Protein AF-A0A269PAT5-F1 (afdb_monomer_lite)

Radius of gyration: 16.6 Å; chains: 1; bounding box: 31×58×40 Å

pLDDT: mean 95.45, std 6.45, range [62.34, 98.81]

Organism: NCBI:txid2026255

Sequence (131 aa):
MTLLDDLITLDSRGIDLVAAAASSSAEILISRGMDPDRAAQLTTAAEVFFAPVRNRRAQTACVDAARSRGHRIDTLAFIARSSRSLTKDADRWKYRRALCETDGDLRTIMRVAKKLKKTLAPPAPRAPKAH

Structure (mmCIF, N/CA/C/O backbone):
data_AF-A0A269PAT5-F1
#
_entry.id   AF-A0A269PAT5-F1
#
loop_
_atom_site.group_PDB
_atom_site.id
_atom_site.type_symbol
_atom_site.label_atom_id
_atom_site.label_alt_id
_atom_site.label_comp_id
_atom_site.label_asym_id
_atom_site.label_entity_id
_atom_site.label_seq_id
_atom_site.pdbx_PDB_ins_code
_atom_site.Cartn_x
_atom_site.Cartn_y
_atom_site.Cartn_z
_atom_site.occupancy
_atom_site.B_iso_or_equiv
_atom_site.auth_seq_id
_atom_site.auth_comp_id
_atom_site.auth_asym_id
_atom_site.auth_atom_id
_atom_site.pdbx_PDB_model_num
ATOM 1 N N . MET A 1 1 ? -3.173 -17.120 -22.666 1.00 77.44 1 MET A N 1
ATOM 2 C CA . MET A 1 1 ? -3.468 -15.829 -22.018 1.00 77.44 1 MET A CA 1
ATOM 3 C C . MET A 1 1 ? -3.186 -14.732 -23.017 1.00 77.44 1 MET A C 1
ATOM 5 O O . MET A 1 1 ? -2.240 -14.867 -23.788 1.00 77.44 1 MET A O 1
ATOM 9 N N . THR A 1 2 ? -4.043 -13.720 -23.062 1.00 96.44 2 THR A N 1
ATOM 10 C CA . THR A 1 2 ? -3.836 -12.515 -23.872 1.00 96.44 2 THR A CA 1
ATOM 11 C C . THR A 1 2 ? -3.088 -11.456 -23.061 1.00 96.44 2 THR A C 1
ATOM 13 O O . THR A 1 2 ? -3.091 -11.503 -21.833 1.00 96.44 2 THR A O 1
ATOM 16 N N . LEU A 1 3 ? -2.514 -10.448 -23.729 1.00 96.94 3 LEU A N 1
ATOM 17 C CA . LEU A 1 3 ? -1.914 -9.293 -23.042 1.00 96.94 3 LEU A CA 1
ATOM 18 C C . LEU A 1 3 ? -2.909 -8.574 -22.112 1.00 96.94 3 LEU A C 1
ATOM 20 O O . LEU A 1 3 ? -2.507 -7.981 -21.113 1.00 96.94 3 LEU A O 1
ATOM 24 N N . LEU A 1 4 ? -4.208 -8.630 -22.429 1.00 97.19 4 LEU A N 1
ATOM 25 C CA . LEU A 1 4 ? -5.260 -8.070 -21.586 1.00 97.19 4 LEU A CA 1
ATOM 26 C C . LEU A 1 4 ? -5.448 -8.887 -20.299 1.00 97.19 4 LEU A C 1
ATOM 28 O O . LEU A 1 4 ? -5.566 -8.299 -19.227 1.00 97.19 4 LEU A O 1
ATOM 32 N N . ASP A 1 5 ? -5.423 -10.219 -20.386 1.00 97.00 5 ASP A N 1
ATOM 33 C CA . ASP A 1 5 ? -5.527 -11.098 -19.212 1.00 97.00 5 ASP A CA 1
ATOM 34 C C . ASP A 1 5 ? -4.320 -10.930 -18.279 1.00 97.00 5 ASP A C 1
ATOM 36 O O . ASP A 1 5 ? -4.474 -10.895 -17.053 1.00 97.00 5 ASP A O 1
ATOM 40 N N . ASP A 1 6 ? -3.126 -10.772 -18.858 1.00 96.44 6 ASP A N 1
ATOM 41 C CA . ASP A 1 6 ? -1.895 -10.510 -18.111 1.00 96.44 6 ASP A CA 1
ATOM 42 C C . ASP A 1 6 ? -1.982 -9.171 -17.370 1.00 96.44 6 ASP A C 1
ATOM 44 O O . ASP A 1 6 ? -1.659 -9.096 -16.183 1.00 96.44 6 ASP A O 1
ATOM 48 N N . LEU A 1 7 ? -2.480 -8.123 -18.038 1.00 95.38 7 LEU A N 1
ATOM 49 C CA . LEU A 1 7 ? -2.689 -6.815 -17.419 1.00 95.38 7 LEU A CA 1
ATOM 50 C C . LEU A 1 7 ? -3.690 -6.890 -16.259 1.00 95.38 7 LEU A C 1
ATOM 52 O O . LEU A 1 7 ? -3.386 -6.402 -15.171 1.00 95.38 7 LEU A O 1
ATOM 56 N N . ILE A 1 8 ? -4.849 -7.523 -16.465 1.00 94.75 8 ILE A N 1
ATOM 57 C CA . ILE A 1 8 ? -5.880 -7.692 -15.426 1.00 94.75 8 ILE A CA 1
ATOM 58 C C . ILE A 1 8 ? -5.295 -8.423 -14.212 1.00 94.75 8 ILE A C 1
ATOM 60 O O . ILE A 1 8 ? -5.481 -7.993 -13.072 1.00 94.75 8 ILE A O 1
ATOM 64 N N . THR A 1 9 ? -4.543 -9.496 -14.463 1.00 95.69 9 THR A N 1
ATOM 65 C CA . THR A 1 9 ? -3.910 -10.305 -13.416 1.00 95.69 9 THR A CA 1
ATOM 66 C C . THR A 1 9 ? -2.851 -9.518 -12.645 1.00 95.69 9 THR A C 1
ATOM 68 O O . THR A 1 9 ? -2.770 -9.623 -11.421 1.00 95.69 9 THR A O 1
ATOM 71 N N . LEU A 1 10 ? -2.015 -8.737 -13.332 1.00 95.50 10 LEU A N 1
ATOM 72 C CA . LEU A 1 10 ? -0.970 -7.937 -12.688 1.00 95.50 10 LEU A CA 1
ATOM 73 C C . LEU A 1 10 ? -1.560 -6.787 -11.867 1.00 95.50 10 LEU A C 1
ATOM 75 O O . LEU A 1 10 ? -1.100 -6.542 -10.748 1.00 95.50 10 LEU A O 1
ATOM 79 N N . ASP A 1 11 ? -2.602 -6.125 -12.373 1.00 94.31 11 ASP A N 1
ATOM 80 C CA . ASP A 1 11 ? -3.264 -5.026 -11.670 1.00 94.31 11 ASP A CA 1
ATOM 81 C C . ASP A 1 11 ? -3.874 -5.490 -10.341 1.00 94.31 11 ASP A C 1
ATOM 83 O O . ASP A 1 11 ? -3.702 -4.816 -9.322 1.00 94.31 11 ASP A O 1
ATOM 87 N N . SER A 1 12 ? -4.498 -6.672 -10.301 1.00 94.81 12 SER A N 1
ATOM 88 C CA . SER A 1 12 ? -5.069 -7.227 -9.066 1.00 94.81 12 SER A CA 1
ATOM 89 C C . SER A 1 12 ? -4.030 -7.834 -8.113 1.00 94.81 12 SER A C 1
ATOM 91 O O . SER A 1 12 ? -4.386 -8.295 -7.032 1.00 94.81 12 SER A O 1
ATOM 93 N N . ARG A 1 13 ? -2.744 -7.877 -8.481 1.00 97.69 13 ARG A N 1
ATOM 94 C CA . ARG A 1 13 ? -1.668 -8.505 -7.687 1.00 97.69 13 ARG A CA 1
ATOM 95 C C . ARG A 1 13 ? -0.629 -7.507 -7.190 1.00 97.69 13 ARG A C 1
ATOM 97 O O . ARG A 1 13 ? 0.512 -7.875 -6.908 1.00 97.69 13 ARG A O 1
ATOM 104 N N . GLY A 1 14 ? -1.018 -6.243 -7.023 1.00 98.06 14 GLY A N 1
ATOM 105 C CA . GLY A 1 14 ? -0.099 -5.174 -6.633 1.00 98.06 14 GLY A CA 1
ATOM 106 C C . GLY A 1 14 ? 0.730 -5.485 -5.383 1.00 98.06 14 GLY A C 1
ATOM 107 O O . GLY A 1 14 ? 1.928 -5.223 -5.385 1.00 98.06 14 GLY A O 1
ATOM 108 N N . ILE A 1 15 ? 0.155 -6.103 -4.344 1.00 98.62 15 ILE A N 1
ATOM 109 C CA . ILE A 1 15 ? 0.911 -6.454 -3.126 1.00 98.62 15 ILE A CA 1
ATOM 110 C C . ILE A 1 15 ? 1.972 -7.539 -3.367 1.00 98.62 15 ILE A C 1
ATOM 112 O O . ILE A 1 15 ? 3.040 -7.486 -2.761 1.00 98.62 15 ILE A O 1
ATOM 116 N N . ASP A 1 16 ? 1.723 -8.485 -4.276 1.00 98.62 16 ASP A N 1
ATOM 117 C CA . ASP A 1 16 ? 2.701 -9.513 -4.641 1.00 98.62 16 ASP A CA 1
ATOM 118 C C . ASP A 1 16 ? 3.835 -8.907 -5.480 1.00 98.62 16 ASP A C 1
ATOM 120 O O . ASP A 1 16 ? 4.998 -9.263 -5.299 1.00 98.62 16 ASP A O 1
ATOM 124 N N . LEU A 1 17 ? 3.521 -7.941 -6.351 1.00 98.06 17 LEU A N 1
ATOM 125 C CA . LEU A 1 17 ? 4.528 -7.178 -7.097 1.00 98.06 17 LEU A CA 1
ATOM 126 C C . LEU A 1 17 ? 5.407 -6.340 -6.159 1.00 98.06 17 LEU A C 1
ATOM 128 O O . LEU A 1 17 ? 6.623 -6.293 -6.331 1.00 98.06 17 LEU A O 1
ATOM 132 N N . VAL A 1 18 ? 4.812 -5.729 -5.130 1.00 98.50 18 VAL A N 1
ATOM 133 C CA . VAL A 1 18 ? 5.562 -5.030 -4.075 1.00 98.50 18 VAL A CA 1
ATOM 134 C C . VAL A 1 18 ? 6.464 -6.006 -3.308 1.00 98.50 18 VAL A C 1
ATOM 136 O O . VAL A 1 18 ? 7.615 -5.669 -3.041 1.00 98.50 18 VAL A O 1
ATOM 139 N N . ALA A 1 19 ? 5.988 -7.219 -3.000 1.00 98.38 19 ALA A N 1
ATOM 140 C CA . ALA A 1 19 ? 6.800 -8.254 -2.356 1.00 98.38 19 ALA A CA 1
ATOM 141 C C . ALA A 1 19 ? 8.009 -8.651 -3.220 1.00 98.38 19 ALA A C 1
ATOM 143 O O . ALA A 1 19 ? 9.132 -8.715 -2.724 1.00 98.38 19 ALA A O 1
ATOM 144 N N . ALA A 1 20 ? 7.794 -8.862 -4.522 1.00 97.06 20 ALA A N 1
ATOM 145 C CA . ALA A 1 20 ? 8.852 -9.202 -5.473 1.00 97.06 20 ALA A CA 1
ATOM 146 C C . ALA A 1 20 ? 9.890 -8.076 -5.639 1.00 97.06 20 ALA A C 1
ATOM 148 O O . ALA A 1 20 ? 11.059 -8.345 -5.911 1.00 97.06 20 ALA A O 1
ATOM 149 N N . ALA A 1 21 ? 9.480 -6.820 -5.454 1.00 95.50 21 ALA A N 1
ATOM 150 C CA . ALA A 1 21 ? 10.361 -5.658 -5.514 1.00 95.50 21 ALA A CA 1
ATOM 151 C C . ALA A 1 21 ? 11.070 -5.346 -4.183 1.00 95.50 21 ALA A C 1
ATOM 153 O O . ALA A 1 21 ? 11.921 -4.460 -4.157 1.00 95.50 21 ALA A O 1
ATOM 154 N N . ALA A 1 22 ? 10.759 -6.046 -3.085 1.00 94.88 22 ALA A N 1
ATOM 155 C CA . ALA A 1 22 ? 11.201 -5.660 -1.742 1.00 94.88 22 ALA A CA 1
ATOM 156 C C . ALA A 1 22 ? 12.725 -5.667 -1.533 1.00 94.88 22 ALA A C 1
ATOM 158 O O . ALA A 1 22 ? 13.221 -4.969 -0.652 1.00 94.88 22 ALA A O 1
ATOM 159 N N . SER A 1 23 ? 13.469 -6.421 -2.346 1.00 93.12 23 SER A N 1
ATOM 160 C CA . SER A 1 23 ? 14.936 -6.459 -2.329 1.00 93.12 23 SER A CA 1
ATOM 161 C C . SER A 1 23 ? 15.598 -5.569 -3.390 1.00 93.12 23 SER A C 1
ATOM 163 O O . SER A 1 23 ? 16.818 -5.606 -3.533 1.00 93.12 23 SER A O 1
ATOM 165 N N . SER A 1 24 ? 14.822 -4.809 -4.170 1.00 95.88 24 SER A N 1
ATOM 166 C CA . SER A 1 24 ? 15.327 -3.949 -5.247 1.00 95.88 24 SER A CA 1
ATOM 167 C C . SER A 1 24 ? 15.271 -2.475 -4.848 1.00 95.88 24 SER A C 1
ATOM 169 O O . SER A 1 24 ? 14.285 -2.016 -4.273 1.00 95.88 24 SER A O 1
ATOM 171 N N . SER A 1 25 ? 16.307 -1.710 -5.199 1.00 97.00 25 SER A N 1
ATOM 172 C CA . SER A 1 25 ? 16.248 -0.247 -5.138 1.00 97.00 25 SER A CA 1
ATOM 173 C C . SER A 1 25 ? 15.485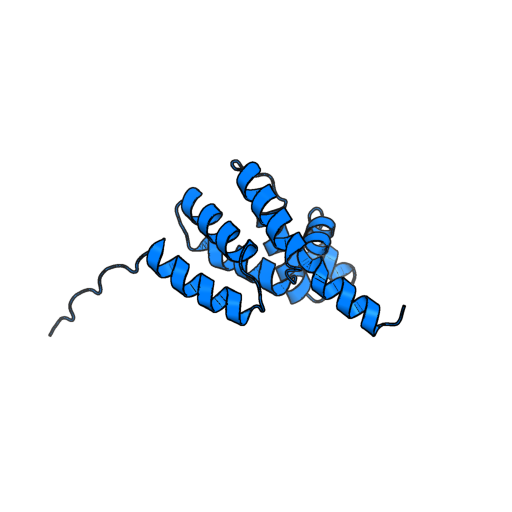 0.318 -6.343 1.00 97.00 25 SER A C 1
ATOM 175 O O . SER A 1 25 ? 15.270 -0.381 -7.339 1.00 97.00 25 SER A O 1
ATOM 177 N N . ALA A 1 26 ? 15.081 1.590 -6.276 1.00 97.69 26 ALA A N 1
ATOM 178 C CA . ALA A 1 26 ? 14.375 2.230 -7.386 1.00 97.69 26 ALA A CA 1
ATOM 179 C C . ALA A 1 26 ? 15.278 2.308 -8.626 1.00 97.69 26 ALA A C 1
ATOM 181 O O . ALA A 1 26 ? 14.831 2.031 -9.733 1.00 97.69 26 ALA A O 1
ATOM 182 N N . GLU A 1 27 ? 16.564 2.589 -8.425 1.00 98.25 27 GLU A N 1
ATOM 183 C CA . GLU A 1 27 ? 17.587 2.668 -9.468 1.00 98.25 27 GLU A CA 1
ATOM 184 C C . GLU A 1 27 ? 17.761 1.327 -10.190 1.00 98.25 27 GLU A C 1
ATOM 186 O O . GLU A 1 27 ? 17.861 1.301 -11.415 1.00 98.25 27 GLU A O 1
ATOM 191 N N . ILE A 1 28 ? 17.735 0.205 -9.455 1.00 98.06 28 ILE A N 1
ATOM 192 C CA . ILE A 1 28 ? 17.796 -1.147 -10.038 1.00 98.06 28 ILE A CA 1
ATOM 193 C C . ILE A 1 28 ? 16.547 -1.445 -10.873 1.00 98.06 28 ILE A C 1
ATOM 195 O O . ILE A 1 28 ? 16.635 -2.086 -11.918 1.00 98.06 28 ILE A O 1
ATOM 199 N N . LEU A 1 29 ? 15.365 -1.014 -10.432 1.00 97.75 29 LEU A N 1
ATOM 200 C CA . LEU A 1 29 ? 14.141 -1.204 -11.215 1.00 97.75 29 LEU A CA 1
ATOM 201 C C . LEU A 1 29 ? 14.166 -0.350 -12.491 1.00 97.75 29 LEU A C 1
ATOM 203 O O . LEU A 1 29 ? 13.822 -0.846 -13.564 1.00 97.75 29 LEU A O 1
ATOM 207 N N . ILE A 1 30 ? 14.624 0.900 -12.387 1.00 98.56 30 ILE A N 1
ATOM 208 C CA . ILE A 1 30 ? 14.756 1.826 -13.519 1.00 98.56 30 ILE A CA 1
ATOM 209 C C . ILE A 1 30 ? 15.765 1.301 -14.544 1.00 98.56 30 ILE A C 1
ATOM 211 O O . ILE A 1 30 ? 15.470 1.287 -15.736 1.00 98.56 30 ILE A O 1
ATOM 215 N N . SER A 1 31 ? 16.925 0.797 -14.108 1.00 98.12 31 SER A N 1
ATOM 216 C CA . SER A 1 31 ? 17.935 0.238 -15.022 1.00 98.12 31 SER A CA 1
ATOM 217 C C . SER A 1 31 ? 17.445 -1.002 -15.779 1.00 98.12 31 SER A C 1
ATOM 219 O O . SER A 1 31 ? 17.945 -1.308 -16.858 1.00 98.12 31 SER A O 1
ATOM 221 N N . ARG A 1 32 ? 16.421 -1.686 -15.253 1.00 97.31 32 ARG A N 1
ATOM 222 C CA . ARG A 1 32 ? 15.713 -2.797 -15.909 1.00 97.31 32 ARG A CA 1
ATOM 223 C C . ARG A 1 32 ? 14.589 -2.338 -16.847 1.00 97.31 32 ARG A C 1
ATOM 225 O O . ARG A 1 32 ? 13.833 -3.177 -17.332 1.00 97.31 32 ARG A O 1
ATOM 232 N N . GLY A 1 33 ? 14.465 -1.035 -17.093 1.00 97.81 33 GLY A N 1
ATOM 233 C CA . GLY A 1 33 ? 13.479 -0.447 -18.000 1.00 97.81 33 GLY A CA 1
ATOM 234 C C . GLY A 1 33 ? 12.144 -0.086 -17.347 1.00 97.81 33 GLY A C 1
ATOM 235 O O . GLY A 1 33 ? 11.181 0.186 -18.061 1.00 97.81 33 GLY A O 1
ATOM 236 N N . MET A 1 34 ? 12.047 -0.091 -16.012 1.00 97.56 34 MET A N 1
ATOM 237 C CA . MET A 1 34 ? 10.841 0.384 -15.335 1.00 97.56 34 MET A CA 1
ATOM 238 C C . MET A 1 34 ? 10.755 1.911 -15.373 1.00 97.56 34 MET A C 1
ATOM 240 O O . MET A 1 34 ? 11.741 2.608 -15.144 1.00 97.56 34 MET A O 1
ATOM 244 N N . ASP A 1 35 ? 9.546 2.423 -15.581 1.00 97.88 35 ASP A N 1
ATOM 245 C CA . ASP A 1 35 ? 9.247 3.842 -15.418 1.00 97.88 35 ASP A CA 1
ATOM 246 C C . ASP A 1 35 ? 9.632 4.356 -14.003 1.00 97.88 35 ASP A C 1
ATOM 248 O O . ASP A 1 35 ? 9.325 3.679 -13.009 1.00 97.88 35 ASP A O 1
ATOM 252 N N . PRO A 1 36 ? 10.278 5.536 -13.873 1.00 98.38 36 PRO A N 1
ATOM 253 C CA . PRO A 1 36 ? 10.723 6.066 -12.582 1.00 98.38 36 PRO A CA 1
ATOM 254 C C . PRO A 1 36 ? 9.614 6.250 -11.541 1.00 98.38 36 PRO A C 1
ATOM 256 O O . PRO A 1 36 ? 9.820 5.921 -10.368 1.00 98.38 36 PRO A O 1
ATOM 259 N N . ASP A 1 37 ? 8.428 6.715 -11.942 1.00 98.12 37 ASP A N 1
ATOM 260 C CA . ASP A 1 37 ? 7.313 6.905 -11.010 1.00 98.12 37 ASP A CA 1
ATOM 261 C C . ASP A 1 37 ? 6.804 5.555 -10.506 1.00 98.12 37 ASP A C 1
ATOM 263 O O . ASP A 1 37 ? 6.521 5.389 -9.312 1.00 98.12 37 ASP A O 1
ATOM 267 N N . ARG A 1 38 ? 6.731 4.552 -11.389 1.00 97.81 38 ARG A N 1
ATOM 268 C CA . ARG A 1 38 ? 6.364 3.186 -10.995 1.00 97.81 38 ARG A CA 1
ATOM 269 C C . ARG A 1 38 ? 7.397 2.569 -10.049 1.00 97.81 38 ARG A C 1
ATOM 271 O O . ARG A 1 38 ? 7.002 1.952 -9.054 1.00 97.81 38 ARG A O 1
ATOM 278 N N . ALA A 1 39 ? 8.689 2.760 -10.312 1.00 98.31 39 ALA A N 1
ATOM 279 C CA . ALA A 1 39 ? 9.762 2.288 -9.439 1.00 98.31 39 ALA A CA 1
ATOM 280 C C . ALA A 1 39 ? 9.665 2.925 -8.043 1.00 98.31 39 ALA A C 1
ATOM 282 O O . ALA A 1 39 ? 9.711 2.217 -7.034 1.00 98.31 39 ALA A O 1
ATOM 283 N N . ALA A 1 40 ? 9.431 4.239 -7.972 1.00 98.38 40 ALA A N 1
ATOM 284 C CA . ALA A 1 40 ? 9.237 4.959 -6.714 1.00 98.38 40 ALA A CA 1
ATOM 285 C C . ALA A 1 40 ? 7.991 4.487 -5.941 1.00 98.38 40 ALA A C 1
ATOM 287 O O . ALA A 1 40 ? 8.013 4.393 -4.708 1.00 98.38 40 ALA A O 1
ATOM 288 N N . GLN A 1 41 ? 6.895 4.170 -6.639 1.00 98.31 41 GLN A N 1
ATOM 289 C CA . GLN A 1 41 ? 5.695 3.607 -6.016 1.00 98.31 41 GLN A CA 1
ATOM 290 C C . GLN A 1 41 ? 5.971 2.241 -5.374 1.00 98.31 41 GLN A C 1
ATOM 292 O O . GLN A 1 41 ? 5.586 2.028 -4.221 1.00 98.31 41 GLN A O 1
ATOM 297 N N . LEU A 1 42 ? 6.640 1.337 -6.098 1.00 97.94 42 LEU A N 1
ATOM 298 C CA . LEU A 1 42 ? 6.976 -0.003 -5.608 1.00 97.94 42 LEU A CA 1
ATOM 299 C C . LEU A 1 42 ? 7.879 0.055 -4.380 1.00 97.94 42 LEU A C 1
ATOM 301 O O . LEU A 1 42 ? 7.551 -0.555 -3.365 1.00 97.94 42 LEU A O 1
ATOM 305 N N . THR A 1 43 ? 8.971 0.818 -4.438 1.00 98.31 43 THR A N 1
ATOM 306 C CA . THR A 1 43 ? 9.920 0.911 -3.318 1.00 98.31 43 THR A CA 1
ATOM 307 C C . THR A 1 43 ? 9.294 1.564 -2.092 1.00 98.31 43 THR A C 1
ATOM 309 O O . THR A 1 43 ? 9.462 1.073 -0.977 1.00 98.31 43 THR A O 1
ATOM 312 N N . THR A 1 44 ? 8.477 2.604 -2.283 1.00 98.38 44 THR A N 1
ATOM 313 C CA . THR A 1 44 ? 7.741 3.240 -1.180 1.00 98.38 44 THR A CA 1
ATOM 314 C C . THR A 1 44 ? 6.753 2.280 -0.517 1.00 98.38 44 THR A C 1
ATOM 316 O O . THR A 1 44 ? 6.601 2.283 0.707 1.00 98.38 44 THR A O 1
ATOM 319 N N . ALA A 1 45 ? 6.051 1.463 -1.303 1.00 98.62 45 ALA A N 1
ATOM 320 C CA . ALA A 1 45 ? 5.163 0.447 -0.754 1.00 98.62 45 ALA A CA 1
ATOM 321 C C . ALA A 1 45 ? 5.959 -0.667 -0.049 1.00 98.62 45 ALA A C 1
ATOM 323 O O . ALA A 1 45 ? 5.588 -1.074 1.053 1.00 98.62 45 ALA A O 1
ATOM 324 N N . ALA A 1 46 ? 7.073 -1.114 -0.633 1.00 98.62 46 ALA A N 1
ATOM 325 C CA . ALA A 1 46 ? 7.911 -2.177 -0.084 1.00 98.62 46 ALA A CA 1
ATOM 326 C C . ALA A 1 46 ? 8.496 -1.811 1.284 1.00 98.62 46 ALA A C 1
ATOM 328 O O . ALA A 1 46 ? 8.451 -2.624 2.210 1.00 98.62 46 ALA A O 1
ATOM 329 N N . GLU A 1 47 ? 8.939 -0.562 1.448 1.00 97.94 47 GLU A N 1
ATOM 330 C CA . GLU A 1 47 ? 9.420 -0.026 2.725 1.00 97.94 47 GLU A CA 1
ATOM 331 C C . GLU A 1 47 ? 8.382 -0.193 3.851 1.00 97.94 47 GLU A C 1
ATOM 333 O O . GLU A 1 47 ? 8.723 -0.477 4.995 1.00 97.94 47 GLU A O 1
ATOM 338 N N . VAL A 1 48 ? 7.090 -0.052 3.548 1.00 98.19 48 VAL A N 1
ATOM 339 C CA . VAL A 1 48 ? 6.028 -0.147 4.560 1.00 98.19 48 VAL A CA 1
ATOM 340 C C . VAL A 1 48 ? 5.563 -1.585 4.779 1.00 98.19 48 VAL A C 1
ATOM 342 O O . VAL A 1 48 ? 5.329 -1.995 5.922 1.00 98.19 48 VAL A O 1
ATOM 345 N N . PHE A 1 49 ? 5.392 -2.348 3.702 1.00 98.56 49 PHE A N 1
ATOM 346 C CA . PHE A 1 49 ? 4.726 -3.649 3.757 1.00 98.56 49 PHE A CA 1
ATOM 347 C C . PHE A 1 49 ? 5.680 -4.836 3.913 1.00 98.56 49 PHE A C 1
ATOM 349 O O . PHE A 1 49 ? 5.227 -5.883 4.366 1.00 98.56 49 PHE A O 1
ATOM 356 N N . PHE A 1 50 ? 6.975 -4.673 3.616 1.00 98.44 50 PHE A N 1
ATOM 357 C CA . PHE A 1 50 ? 7.939 -5.781 3.630 1.00 98.44 50 PHE A CA 1
ATOM 358 C C . PHE A 1 50 ? 9.274 -5.479 4.324 1.00 98.44 50 PHE A C 1
ATOM 360 O O . PHE A 1 50 ? 10.009 -6.417 4.625 1.00 98.44 50 PHE A O 1
ATOM 367 N N . ALA A 1 51 ? 9.593 -4.220 4.650 1.00 97.38 51 ALA A N 1
ATOM 368 C CA . ALA A 1 51 ? 10.761 -3.942 5.486 1.00 97.38 51 ALA A CA 1
ATOM 369 C C . ALA A 1 51 ? 10.547 -4.423 6.939 1.00 97.38 51 ALA A C 1
ATOM 371 O O . ALA A 1 51 ? 9.403 -4.492 7.409 1.00 97.38 51 ALA A O 1
ATOM 372 N N . PRO A 1 52 ? 11.621 -4.724 7.693 1.00 97.62 52 PRO A N 1
ATOM 373 C CA . PRO A 1 52 ? 11.512 -5.093 9.099 1.00 97.62 52 PRO A CA 1
ATOM 374 C C . PRO A 1 52 ? 10.832 -4.004 9.942 1.00 97.62 52 PRO A C 1
ATOM 376 O O . PRO A 1 52 ? 11.261 -2.853 9.970 1.00 97.62 52 PRO A O 1
ATOM 379 N N . VAL A 1 53 ? 9.796 -4.384 10.693 1.00 97.00 53 VAL A N 1
ATOM 380 C CA . VAL A 1 53 ? 9.079 -3.495 11.622 1.00 97.00 53 VAL A CA 1
ATOM 381 C C . VAL A 1 53 ? 8.881 -4.156 12.984 1.00 97.00 53 VAL A C 1
ATOM 383 O O . VAL A 1 53 ? 8.873 -5.383 13.103 1.00 97.00 53 VAL A O 1
ATOM 386 N N . ARG A 1 54 ? 8.663 -3.345 14.028 1.00 96.50 54 ARG A N 1
ATOM 387 C CA . ARG A 1 54 ? 8.359 -3.841 15.382 1.00 96.50 54 ARG A CA 1
ATOM 388 C C . ARG A 1 54 ? 7.011 -4.569 15.437 1.00 96.50 54 ARG A C 1
ATOM 390 O O . ARG A 1 54 ? 6.905 -5.621 16.056 1.00 96.50 54 ARG A O 1
ATOM 397 N N . ASN A 1 55 ? 5.982 -4.032 14.777 1.00 96.5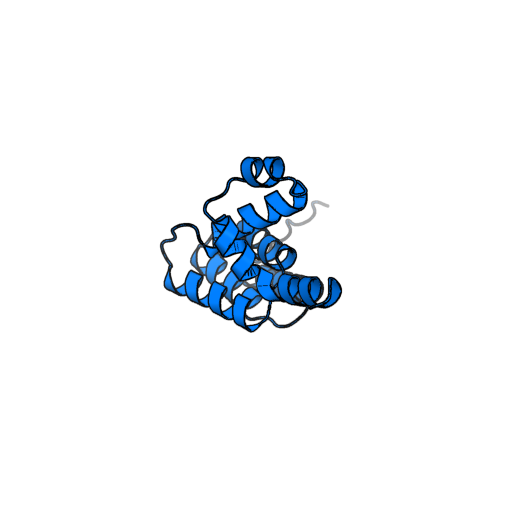6 55 ASN A N 1
ATOM 398 C CA . ASN A 1 55 ? 4.632 -4.602 14.781 1.00 96.56 55 ASN A CA 1
ATOM 399 C C . ASN A 1 55 ? 4.386 -5.512 13.564 1.00 96.56 55 ASN A C 1
ATOM 401 O O . ASN A 1 55 ? 3.562 -5.210 12.698 1.00 96.56 55 ASN A O 1
ATOM 405 N N . ARG A 1 56 ? 5.113 -6.635 13.501 1.00 97.69 56 ARG A N 1
ATOM 406 C CA . ARG A 1 56 ? 5.022 -7.597 12.384 1.00 97.69 56 ARG A CA 1
ATOM 407 C C . ARG A 1 56 ? 3.602 -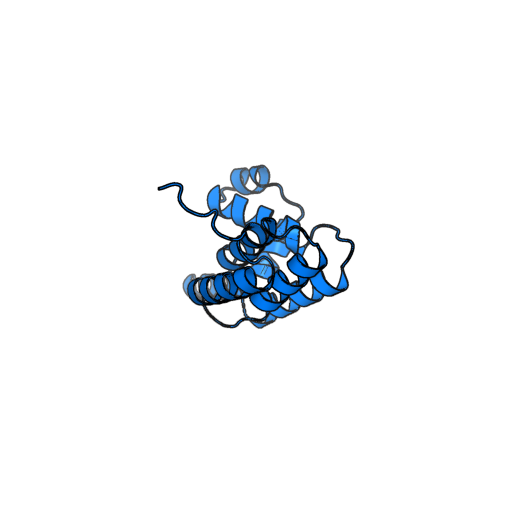8.122 12.175 1.00 97.69 56 ARG A C 1
ATOM 409 O O . ARG A 1 56 ? 3.153 -8.223 11.044 1.00 97.69 56 ARG A O 1
ATOM 416 N N . ARG A 1 57 ? 2.856 -8.368 13.257 1.00 98.19 57 ARG A N 1
ATOM 417 C CA . ARG A 1 57 ? 1.467 -8.849 13.175 1.00 98.19 57 ARG A CA 1
ATOM 418 C C . ARG A 1 57 ? 0.554 -7.863 12.440 1.00 98.19 57 ARG A C 1
ATOM 420 O O . ARG A 1 57 ? -0.273 -8.289 11.639 1.00 98.19 57 ARG A O 1
ATOM 427 N N . ALA A 1 58 ? 0.697 -6.560 12.690 1.00 98.00 58 ALA A N 1
ATOM 428 C CA . ALA A 1 58 ? -0.071 -5.548 11.967 1.00 98.00 58 ALA A CA 1
ATOM 429 C C . ALA A 1 58 ? 0.359 -5.432 10.498 1.00 98.00 58 ALA A C 1
ATOM 431 O O . ALA A 1 58 ? -0.501 -5.262 9.637 1.00 98.00 58 ALA A O 1
ATOM 432 N N . GLN A 1 59 ? 1.659 -5.560 10.210 1.00 98.69 59 GLN A N 1
ATOM 433 C CA . GLN A 1 59 ? 2.173 -5.586 8.838 1.00 98.69 59 GLN A CA 1
ATOM 434 C C . GLN A 1 59 ? 1.593 -6.761 8.048 1.00 98.69 59 GLN A C 1
ATOM 436 O O . GLN A 1 59 ? 0.993 -6.531 7.001 1.00 98.69 59 GLN A O 1
ATOM 441 N N . THR A 1 60 ? 1.681 -7.983 8.581 1.00 98.69 60 THR A N 1
ATOM 442 C CA . THR A 1 60 ? 1.102 -9.188 7.967 1.00 98.69 60 THR A CA 1
ATOM 443 C C . THR A 1 60 ? -0.393 -9.017 7.712 1.00 98.69 60 THR A C 1
ATOM 445 O O . THR A 1 60 ? -0.837 -9.217 6.590 1.00 98.69 60 THR A O 1
ATOM 448 N N . ALA A 1 61 ? -1.155 -8.516 8.692 1.00 98.62 61 ALA A N 1
ATOM 449 C CA . ALA A 1 61 ? -2.585 -8.264 8.506 1.00 98.62 61 ALA A CA 1
ATOM 450 C C . ALA A 1 61 ? -2.880 -7.264 7.370 1.00 98.62 61 ALA A C 1
ATOM 452 O O . ALA A 1 61 ? -3.855 -7.432 6.642 1.00 98.62 61 ALA A O 1
ATOM 453 N N . CYS A 1 62 ? -2.044 -6.234 7.190 1.00 98.75 62 CYS A N 1
ATOM 454 C CA . CYS A 1 62 ? -2.185 -5.307 6.064 1.00 98.75 62 CYS A CA 1
ATOM 455 C C . CYS A 1 62 ? -1.879 -5.986 4.722 1.00 98.75 62 CYS A C 1
ATOM 457 O O . CYS A 1 62 ? -2.606 -5.760 3.757 1.00 98.75 62 CYS A O 1
ATOM 459 N N . VAL A 1 63 ? -0.820 -6.802 4.660 1.00 98.81 63 VAL A N 1
ATOM 460 C CA . VAL A 1 63 ? -0.434 -7.550 3.451 1.00 98.81 63 VAL A CA 1
ATOM 461 C C . VAL A 1 63 ? -1.540 -8.522 3.047 1.00 98.81 63 VAL A C 1
ATOM 463 O O . VAL A 1 63 ? -1.949 -8.524 1.888 1.00 98.81 63 VAL A O 1
ATOM 466 N N . ASP A 1 64 ? -2.079 -9.283 3.998 1.00 98.75 64 ASP A N 1
ATOM 467 C CA . ASP A 1 64 ? -3.152 -10.247 3.744 1.00 98.75 64 ASP A CA 1
ATOM 468 C C . ASP A 1 64 ? -4.435 -9.550 3.281 1.00 98.75 64 ASP A C 1
ATOM 470 O O . ASP A 1 64 ? -5.039 -9.952 2.286 1.00 98.75 64 ASP A O 1
ATOM 474 N N . ALA A 1 65 ? -4.817 -8.454 3.945 1.00 98.69 65 ALA A N 1
ATOM 475 C CA . ALA A 1 65 ? -5.982 -7.663 3.560 1.00 98.69 65 ALA A CA 1
ATOM 476 C C . ALA A 1 65 ? -5.830 -7.041 2.163 1.00 98.69 65 ALA A C 1
ATOM 478 O O . ALA A 1 65 ? -6.789 -7.029 1.390 1.00 98.69 65 ALA A O 1
ATOM 479 N N . ALA A 1 66 ? -4.630 -6.559 1.825 1.00 98.62 66 ALA A N 1
ATOM 480 C CA . ALA A 1 66 ? -4.340 -6.012 0.507 1.00 98.62 66 ALA A CA 1
ATOM 481 C C . ALA A 1 66 ? -4.340 -7.077 -0.590 1.00 98.62 66 ALA A C 1
ATOM 483 O O . ALA A 1 66 ? -4.804 -6.804 -1.699 1.00 98.62 66 ALA A O 1
ATOM 484 N N . ARG A 1 67 ? -3.858 -8.285 -0.276 1.00 98.50 67 ARG A N 1
ATOM 485 C CA . ARG A 1 67 ? -3.902 -9.429 -1.190 1.00 98.50 67 ARG A CA 1
ATOM 486 C C . ARG A 1 67 ? -5.337 -9.852 -1.460 1.00 98.50 67 ARG A C 1
ATOM 488 O O . ARG A 1 67 ? -5.699 -10.019 -2.617 1.00 98.50 67 ARG A O 1
ATOM 495 N N . SER A 1 68 ? -6.166 -9.969 -0.420 1.00 98.19 68 SER A N 1
ATOM 496 C CA . SER A 1 68 ? -7.554 -10.421 -0.579 1.00 98.19 68 SER A CA 1
ATOM 497 C C . SER A 1 68 ? -8.415 -9.453 -1.395 1.00 98.19 68 SER A C 1
ATOM 499 O O . SER A 1 68 ? -9.411 -9.872 -1.971 1.00 98.19 68 SER A O 1
ATOM 501 N N . ARG A 1 69 ? -8.055 -8.164 -1.426 1.00 97.94 69 ARG A N 1
ATOM 502 C CA . ARG A 1 69 ? -8.806 -7.102 -2.122 1.00 97.94 69 ARG A CA 1
ATOM 503 C C . ARG A 1 69 ? -8.233 -6.725 -3.478 1.00 97.94 69 ARG A C 1
ATOM 505 O O . ARG A 1 69 ? -8.797 -5.880 -4.164 1.00 97.94 69 ARG A O 1
ATOM 512 N N . GLY A 1 70 ? -7.104 -7.324 -3.843 1.00 97.88 70 GLY A N 1
ATOM 513 C CA . GLY A 1 70 ? -6.412 -7.040 -5.089 1.00 97.88 70 GLY A CA 1
ATOM 514 C C . GLY A 1 70 ? -5.945 -5.590 -5.212 1.00 97.88 7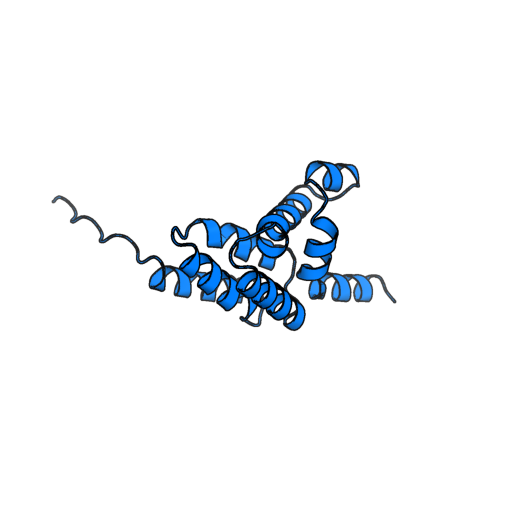0 GLY A C 1
ATOM 515 O O . GLY A 1 70 ? -6.108 -4.973 -6.263 1.00 97.88 70 GLY A O 1
ATOM 516 N N . HIS A 1 71 ? -5.384 -5.019 -4.137 1.00 98.31 71 HIS A N 1
ATOM 517 C CA . HIS A 1 71 ? -4.905 -3.634 -4.174 1.00 98.31 71 HIS A CA 1
ATOM 518 C C . HIS A 1 71 ? -3.785 -3.455 -5.200 1.00 98.31 71 HIS A C 1
ATOM 520 O O . HIS A 1 71 ? -2.761 -4.143 -5.158 1.00 98.31 71 HIS A O 1
ATOM 526 N N . ARG A 1 72 ? -3.955 -2.455 -6.069 1.00 97.81 72 ARG A N 1
ATOM 527 C CA . ARG A 1 72 ? -2.957 -2.044 -7.063 1.00 97.81 72 ARG A CA 1
ATOM 528 C C . ARG A 1 72 ? -1.754 -1.344 -6.421 1.00 97.81 72 ARG A C 1
ATOM 530 O O . ARG A 1 72 ? -1.848 -0.767 -5.334 1.00 97.81 72 ARG A O 1
ATOM 537 N N . ILE A 1 73 ? -0.634 -1.297 -7.147 1.00 97.81 73 ILE A N 1
ATOM 538 C CA . ILE A 1 73 ? 0.624 -0.661 -6.703 1.00 97.81 73 ILE A CA 1
ATOM 539 C C . ILE A 1 73 ? 0.428 0.809 -6.295 1.00 97.81 73 ILE A C 1
ATOM 541 O O . ILE A 1 73 ? 0.912 1.231 -5.247 1.00 97.81 73 ILE A O 1
ATOM 545 N N . ASP A 1 74 ? -0.293 1.598 -7.092 1.00 97.75 74 ASP A N 1
ATOM 546 C CA . ASP A 1 74 ? -0.510 3.027 -6.833 1.00 97.75 74 ASP A CA 1
ATOM 547 C C . ASP A 1 74 ? -1.319 3.270 -5.547 1.00 97.75 74 ASP A C 1
ATOM 549 O O . ASP A 1 74 ? -1.036 4.198 -4.783 1.00 97.75 74 ASP A O 1
ATOM 553 N N . THR A 1 75 ? -2.269 2.378 -5.266 1.00 98.56 75 THR A N 1
ATOM 554 C CA . THR A 1 75 ? -3.060 2.363 -4.033 1.00 98.56 75 THR A CA 1
ATOM 555 C C . THR A 1 75 ? -2.192 2.055 -2.821 1.00 98.56 75 THR A C 1
ATOM 557 O O . THR A 1 75 ? -2.226 2.791 -1.831 1.00 98.56 75 THR A O 1
ATOM 560 N N . LEU A 1 76 ? -1.336 1.041 -2.913 1.00 98.69 76 LEU A N 1
ATOM 561 C CA . LEU A 1 76 ? -0.395 0.687 -1.848 1.00 98.69 76 LEU A CA 1
ATOM 562 C C . LEU A 1 76 ? 0.625 1.802 -1.595 1.00 98.69 76 LEU A C 1
ATOM 564 O O . LEU A 1 76 ? 0.865 2.176 -0.445 1.00 98.69 76 LEU A O 1
ATOM 568 N N . ALA A 1 77 ? 1.155 2.407 -2.658 1.00 98.69 77 ALA A N 1
ATOM 569 C CA . ALA A 1 77 ? 2.050 3.554 -2.567 1.00 98.69 77 ALA A CA 1
ATOM 570 C C . ALA A 1 77 ? 1.356 4.779 -1.948 1.00 98.69 77 ALA A C 1
ATOM 572 O O . ALA A 1 77 ? 1.976 5.542 -1.201 1.00 98.69 77 ALA A O 1
ATOM 573 N N . PHE A 1 78 ? 0.065 4.994 -2.223 1.00 98.75 78 PHE A N 1
ATOM 574 C CA . PHE A 1 78 ? -0.720 6.030 -1.551 1.00 98.75 78 PHE A CA 1
ATOM 575 C C . PHE A 1 78 ? -0.888 5.737 -0.054 1.00 98.75 78 PHE A C 1
ATOM 577 O O . PHE A 1 78 ? -0.649 6.630 0.764 1.00 98.75 78 PHE A O 1
ATOM 584 N N . ILE A 1 79 ? -1.259 4.512 0.332 1.00 98.69 79 ILE A N 1
ATOM 585 C CA . ILE A 1 79 ? -1.402 4.116 1.745 1.00 98.69 79 ILE A CA 1
ATOM 586 C C . ILE A 1 79 ? -0.075 4.326 2.486 1.00 98.69 79 ILE A C 1
ATOM 588 O O . ILE A 1 79 ? -0.048 4.981 3.534 1.00 98.69 79 ILE A O 1
ATOM 592 N N . ALA A 1 80 ? 1.029 3.854 1.904 1.00 98.50 80 ALA A N 1
ATOM 593 C CA . ALA A 1 80 ? 2.374 4.007 2.444 1.00 98.50 80 ALA A CA 1
ATOM 594 C C . ALA A 1 80 ? 2.728 5.484 2.679 1.00 98.50 80 ALA A C 1
ATOM 596 O O . ALA A 1 80 ? 2.934 5.890 3.829 1.00 98.50 80 ALA A O 1
ATOM 597 N N . ARG A 1 81 ? 2.698 6.316 1.626 1.00 98.50 81 ARG A N 1
ATOM 598 C CA . ARG A 1 81 ? 3.030 7.753 1.706 1.00 98.50 81 ARG A CA 1
ATOM 599 C C . ARG A 1 81 ? 2.118 8.506 2.659 1.00 98.50 81 ARG A C 1
ATOM 601 O O . ARG A 1 81 ? 2.585 9.243 3.523 1.00 98.50 81 ARG A O 1
ATOM 608 N N . SER A 1 82 ? 0.808 8.313 2.526 1.00 98.06 82 SER A N 1
ATOM 609 C CA . SER A 1 82 ? -0.171 9.068 3.305 1.00 98.06 82 SER A CA 1
ATOM 610 C C . SER A 1 82 ? -0.121 8.731 4.797 1.00 98.06 82 SER A C 1
ATOM 612 O O . SER A 1 82 ? -0.456 9.602 5.601 1.00 98.06 82 SER A O 1
ATOM 614 N N . SER A 1 83 ? 0.346 7.535 5.177 1.00 97.69 83 SER A N 1
ATOM 615 C CA . SER A 1 83 ? 0.532 7.147 6.581 1.00 97.69 83 SER A CA 1
ATOM 616 C C . SER A 1 83 ? 1.679 7.887 7.282 1.00 97.69 83 SER A C 1
ATOM 618 O O . SER A 1 83 ? 1.646 8.021 8.504 1.00 97.69 83 SER A O 1
ATOM 620 N N . ARG A 1 84 ? 2.667 8.411 6.538 1.00 96.12 84 ARG A N 1
ATOM 621 C CA . ARG A 1 84 ? 3.857 9.078 7.106 1.00 96.12 84 ARG A CA 1
ATOM 622 C C . ARG A 1 84 ? 3.521 10.343 7.900 1.00 96.12 84 ARG A C 1
ATOM 624 O O . ARG A 1 84 ? 4.275 10.717 8.786 1.00 96.12 84 ARG A O 1
ATOM 631 N N . SER A 1 85 ? 2.374 10.973 7.636 1.00 94.50 85 SER A N 1
ATOM 632 C CA . SER A 1 85 ? 1.940 12.164 8.378 1.00 94.50 85 SER A CA 1
ATOM 633 C C . SER A 1 85 ? 1.417 11.864 9.791 1.00 94.50 85 SER A C 1
ATOM 635 O O . SER A 1 85 ? 1.053 12.794 10.501 1.00 94.50 85 SER A O 1
ATOM 637 N N . LEU A 1 86 ? 1.289 10.592 10.186 1.00 95.94 86 LEU A N 1
ATOM 638 C CA . LEU A 1 86 ? 0.845 10.194 11.523 1.00 95.94 86 LEU A CA 1
ATOM 639 C C . LEU A 1 86 ? 2.065 9.939 12.417 1.00 95.94 86 LEU A C 1
ATOM 641 O O . LEU A 1 86 ? 2.943 9.136 12.086 1.00 95.94 86 LEU A O 1
ATOM 645 N N . THR A 1 87 ? 2.106 10.603 13.570 1.00 92.50 87 THR A N 1
ATOM 646 C CA . THR A 1 87 ? 3.264 10.58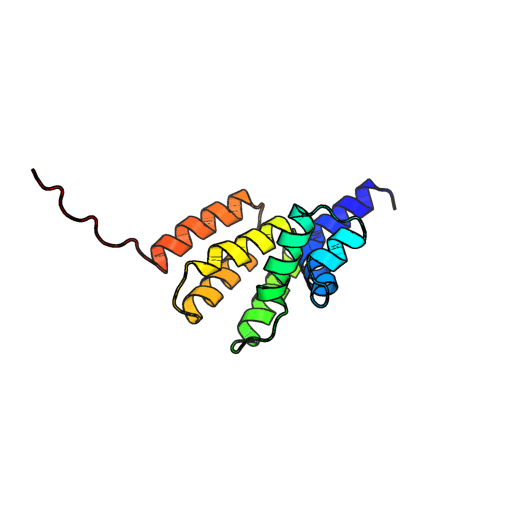5 14.477 1.00 92.50 87 THR A CA 1
ATOM 647 C C . THR A 1 87 ? 3.345 9.300 15.298 1.00 92.50 87 THR A C 1
ATOM 649 O O . THR A 1 87 ? 4.421 8.712 15.424 1.00 92.50 87 THR A O 1
ATOM 652 N N . LYS A 1 88 ? 2.209 8.814 15.810 1.00 94.44 88 LYS A N 1
ATOM 653 C CA . LYS A 1 88 ? 2.143 7.597 16.628 1.00 94.44 88 LYS A CA 1
ATOM 654 C C . LYS A 1 88 ? 2.159 6.344 15.754 1.00 94.44 88 LYS A C 1
ATOM 656 O O . LYS A 1 88 ? 1.382 6.219 14.809 1.00 94.44 88 LYS A O 1
ATOM 661 N N . ASP A 1 89 ? 3.007 5.379 16.110 1.00 94.38 89 ASP A N 1
ATOM 662 C CA . ASP A 1 89 ? 3.128 4.122 15.359 1.00 94.38 89 ASP A CA 1
ATOM 663 C C . ASP A 1 89 ? 1.841 3.289 15.381 1.00 94.38 89 ASP A C 1
ATOM 665 O O . ASP A 1 89 ? 1.423 2.753 14.356 1.00 94.38 89 ASP A O 1
ATOM 669 N N . ALA A 1 90 ? 1.157 3.254 16.528 1.00 94.88 90 ALA A N 1
ATOM 670 C CA . ALA A 1 90 ? -0.139 2.595 16.656 1.00 94.88 90 ALA A CA 1
ATOM 671 C C . ALA A 1 90 ? -1.183 3.189 15.692 1.00 94.88 90 ALA A C 1
ATOM 673 O O . ALA A 1 90 ? -1.895 2.441 15.022 1.00 94.88 90 ALA A O 1
ATOM 674 N N . ASP A 1 91 ? -1.220 4.519 15.553 1.00 97.19 91 ASP A N 1
ATOM 675 C CA . ASP A 1 91 ? -2.136 5.194 14.629 1.00 97.19 91 ASP A CA 1
ATOM 676 C C . ASP A 1 91 ? -1.757 4.937 13.170 1.00 97.19 91 ASP A C 1
ATOM 678 O O . ASP A 1 91 ? -2.646 4.734 12.343 1.00 97.19 91 ASP A O 1
ATOM 682 N N . ARG A 1 92 ? -0.456 4.864 12.842 1.00 97.94 92 ARG A N 1
ATOM 683 C CA . ARG A 1 92 ? 0.002 4.450 11.504 1.00 97.94 92 ARG A CA 1
ATOM 684 C C . ARG A 1 92 ? -0.502 3.063 11.142 1.00 97.94 92 ARG A C 1
ATOM 686 O O . ARG A 1 92 ? -1.029 2.889 10.046 1.00 97.94 92 ARG A O 1
ATOM 693 N N . TRP A 1 93 ? -0.366 2.087 12.036 1.00 98.00 93 TRP A N 1
ATOM 694 C CA . TRP A 1 93 ? -0.834 0.726 11.768 1.00 98.00 93 TRP A CA 1
ATOM 695 C C . TRP A 1 93 ? -2.351 0.629 11.710 1.00 98.00 93 TRP A C 1
ATOM 697 O O . TRP A 1 93 ? -2.871 -0.015 10.801 1.00 98.00 93 TRP A O 1
ATOM 707 N N . LYS A 1 94 ? -3.068 1.323 12.600 1.00 98.00 94 LYS A N 1
ATOM 708 C CA . LYS A 1 94 ? -4.532 1.422 12.540 1.00 98.00 94 LYS A CA 1
ATOM 709 C C . LYS A 1 94 ? -4.997 2.022 11.211 1.00 98.00 94 LYS A C 1
ATOM 711 O O . LYS A 1 94 ? -5.911 1.492 10.587 1.00 98.00 94 LYS A O 1
ATOM 716 N N . TYR A 1 95 ? -4.342 3.089 10.759 1.00 98.62 95 TYR A N 1
ATOM 717 C CA . TYR A 1 95 ? -4.621 3.740 9.483 1.00 98.62 95 TYR A CA 1
ATOM 718 C C . TYR A 1 95 ? -4.333 2.827 8.288 1.00 98.62 95 TYR A C 1
ATOM 720 O O . TYR A 1 95 ? -5.208 2.628 7.451 1.00 98.62 95 TYR A O 1
ATOM 728 N N . ARG A 1 96 ? -3.130 2.242 8.218 1.00 98.69 96 ARG A N 1
ATOM 729 C CA . ARG A 1 96 ? -2.728 1.335 7.130 1.00 98.69 96 ARG A CA 1
ATOM 730 C C . ARG A 1 96 ? -3.679 0.154 7.028 1.00 98.69 96 ARG A C 1
ATOM 732 O O . ARG A 1 96 ? -4.188 -0.103 5.946 1.00 98.69 96 ARG A O 1
ATOM 739 N N . ARG A 1 97 ? -3.970 -0.497 8.157 1.00 98.56 97 ARG A N 1
ATOM 740 C CA . ARG A 1 97 ? -4.865 -1.650 8.217 1.00 98.56 97 ARG A CA 1
ATOM 741 C C . ARG A 1 97 ? -6.257 -1.306 7.711 1.00 98.56 97 ARG A C 1
ATOM 743 O O . ARG A 1 97 ? -6.736 -1.980 6.814 1.00 98.56 97 ARG A O 1
ATOM 750 N N . ALA A 1 98 ? -6.856 -0.227 8.212 1.00 98.56 98 ALA A N 1
ATOM 751 C CA . ALA A 1 98 ? -8.189 0.180 7.781 1.00 98.56 98 ALA A CA 1
ATOM 752 C C . ALA A 1 98 ? -8.259 0.458 6.268 1.00 98.56 98 ALA A C 1
ATOM 754 O O . ALA A 1 98 ? -9.250 0.115 5.630 1.00 98.56 98 ALA A O 1
ATOM 755 N N . LEU A 1 99 ? -7.210 1.040 5.675 1.00 98.75 99 LEU A N 1
ATOM 756 C CA . LEU A 1 99 ? -7.158 1.259 4.225 1.00 98.75 99 LEU A CA 1
ATOM 757 C C . LEU A 1 99 ? -6.895 -0.026 3.438 1.00 98.75 99 LEU A C 1
ATOM 759 O O . LEU A 1 99 ? -7.548 -0.253 2.426 1.00 98.75 99 LEU A O 1
ATOM 763 N N . CYS A 1 100 ? -5.995 -0.888 3.909 1.00 98.69 100 CYS A N 1
ATOM 764 C CA . CYS A 1 100 ? -5.789 -2.207 3.318 1.00 98.69 100 CYS A CA 1
ATOM 765 C C . CYS A 1 100 ? -7.047 -3.080 3.417 1.00 98.69 100 CYS A C 1
ATOM 767 O O . CYS A 1 100 ? -7.237 -3.916 2.550 1.00 98.69 100 CYS A O 1
ATOM 769 N N . GLU A 1 101 ? -7.906 -2.867 4.420 1.00 98.50 101 GLU A N 1
ATOM 770 C CA . GLU A 1 101 ? -9.194 -3.549 4.615 1.00 98.50 101 GLU A CA 1
ATOM 771 C C . GLU A 1 101 ? -10.380 -2.874 3.893 1.00 98.50 101 GLU A C 1
ATOM 773 O O . GLU A 1 101 ? -11.511 -3.356 3.972 1.00 98.50 101 GLU A O 1
ATOM 778 N N . THR A 1 102 ? -10.156 -1.763 3.192 1.00 98.56 102 THR A N 1
ATOM 779 C CA . THR A 1 102 ? -11.210 -1.073 2.437 1.00 98.56 102 THR A CA 1
ATOM 780 C C . THR A 1 102 ? -11.285 -1.622 1.015 1.00 98.56 102 THR A C 1
ATOM 782 O O . THR A 1 102 ? -10.276 -1.638 0.314 1.00 98.56 102 THR A O 1
ATOM 785 N N . ASP A 1 103 ? -12.480 -2.018 0.577 1.00 96.56 103 ASP A N 1
ATOM 786 C CA . ASP A 1 103 ? -12.742 -2.397 -0.815 1.00 96.56 103 ASP A CA 1
ATOM 787 C C . ASP A 1 103 ? -12.917 -1.167 -1.715 1.00 96.56 103 ASP A C 1
ATOM 789 O O . ASP A 1 103 ? -13.468 -0.140 -1.304 1.00 96.56 103 ASP A O 1
ATOM 793 N N . GLY A 1 104 ? -12.488 -1.296 -2.970 1.00 94.00 104 GLY A N 1
ATOM 794 C CA . GLY A 1 104 ? -12.717 -0.304 -4.017 1.00 94.00 104 GLY A CA 1
ATOM 795 C C . GLY A 1 104 ? -11.447 0.330 -4.577 1.00 94.00 104 GLY A C 1
ATOM 796 O O . GLY A 1 104 ? -10.323 -0.078 -4.300 1.00 94.00 104 GLY A O 1
ATOM 797 N N . ASP A 1 105 ? -11.655 1.343 -5.414 1.00 94.94 105 ASP A N 1
ATOM 798 C CA . ASP A 1 105 ? -10.598 2.033 -6.148 1.00 94.94 105 ASP A CA 1
ATOM 799 C C . ASP A 1 105 ? -9.810 3.037 -5.286 1.00 94.94 105 ASP A C 1
ATOM 801 O O . ASP A 1 105 ? -10.195 3.404 -4.171 1.00 94.94 105 ASP A O 1
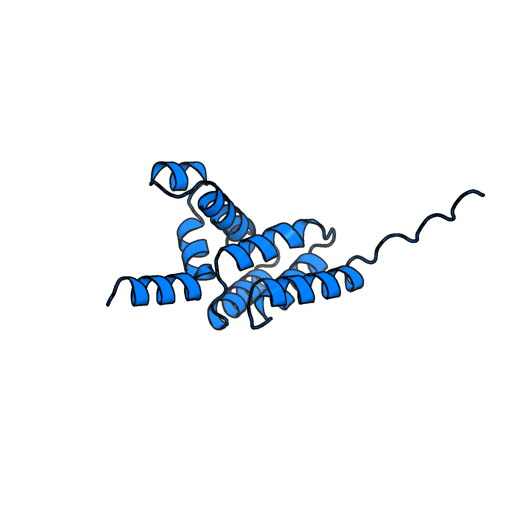ATOM 805 N N . LEU A 1 106 ? -8.722 3.573 -5.848 1.00 97.19 106 LEU A N 1
ATOM 806 C CA . LEU A 1 106 ? -7.894 4.584 -5.186 1.00 97.19 106 LEU A CA 1
ATOM 807 C C . LEU A 1 106 ? -8.714 5.789 -4.688 1.00 97.19 106 LEU A C 1
ATOM 809 O O . LEU A 1 106 ? -8.446 6.315 -3.608 1.00 97.19 106 LEU A O 1
ATOM 813 N N . ARG A 1 107 ? -9.748 6.224 -5.420 1.00 98.00 107 ARG A N 1
ATOM 814 C CA . ARG A 1 107 ? -10.605 7.346 -4.993 1.00 98.00 107 ARG A CA 1
ATOM 815 C C . ARG A 1 107 ? -11.371 7.011 -3.716 1.00 98.00 107 ARG A C 1
ATOM 817 O O . ARG A 1 107 ? -11.489 7.858 -2.823 1.00 98.00 107 ARG A O 1
ATOM 824 N N . THR A 1 108 ? -11.868 5.785 -3.608 1.00 98.25 108 THR A N 1
ATOM 825 C CA . THR A 1 108 ? -12.527 5.272 -2.404 1.00 98.25 108 THR A CA 1
ATOM 826 C C . THR A 1 108 ? -11.553 5.227 -1.233 1.00 98.25 108 THR A C 1
ATOM 828 O O . THR A 1 108 ? -11.852 5.795 -0.175 1.00 98.25 108 THR A O 1
ATOM 831 N N . ILE A 1 109 ? -10.345 4.702 -1.449 1.00 98.50 109 ILE A N 1
ATOM 832 C CA . ILE A 1 109 ? -9.272 4.683 -0.444 1.00 98.50 109 ILE A CA 1
ATOM 833 C C . ILE A 1 109 ? -8.911 6.099 0.023 1.00 98.50 109 ILE A C 1
ATOM 835 O O . ILE A 1 109 ? -8.846 6.356 1.225 1.00 98.50 109 ILE A O 1
ATOM 839 N N . MET A 1 110 ? -8.753 7.062 -0.890 1.00 98.50 110 MET A N 1
ATOM 840 C CA . MET A 1 110 ? -8.466 8.465 -0.555 1.00 98.50 110 MET A CA 1
ATOM 841 C C . MET A 1 110 ? -9.579 9.110 0.285 1.00 98.50 110 MET A C 1
ATOM 843 O O . MET A 1 110 ? -9.306 9.897 1.200 1.00 98.50 110 MET A O 1
ATOM 847 N N . ARG A 1 111 ? -10.845 8.771 0.013 1.00 98.38 111 ARG A N 1
ATOM 848 C CA . ARG A 1 111 ? -11.995 9.259 0.787 1.00 98.38 111 ARG A CA 1
ATOM 849 C C . ARG A 1 111 ? -11.976 8.712 2.214 1.00 98.38 111 ARG A C 1
ATOM 851 O O . ARG A 1 111 ? -12.171 9.485 3.156 1.00 98.38 111 ARG A O 1
ATOM 858 N N . VAL A 1 112 ? -11.723 7.413 2.379 1.00 98.38 112 VAL A N 1
ATOM 859 C CA . VAL A 1 112 ? -11.605 6.771 3.700 1.00 98.38 112 VAL A CA 1
ATOM 860 C C . VAL A 1 112 ? -10.394 7.319 4.455 1.00 98.38 112 VAL A C 1
ATOM 862 O O . VAL A 1 112 ? -10.527 7.729 5.607 1.00 98.38 112 VAL A O 1
ATOM 865 N N . ALA A 1 113 ? -9.254 7.466 3.781 1.00 98.12 113 ALA A N 1
ATOM 866 C CA . ALA A 1 113 ? -8.038 8.067 4.320 1.00 98.12 113 ALA A CA 1
ATOM 867 C C . ALA A 1 113 ? -8.286 9.458 4.913 1.00 98.12 113 ALA A C 1
ATOM 869 O O . ALA A 1 113 ? -7.894 9.735 6.048 1.00 98.12 113 ALA A O 1
ATOM 870 N N . LYS A 1 114 ? -8.987 10.333 4.180 1.00 97.25 114 LYS A N 1
ATOM 871 C CA . LYS A 1 114 ? -9.329 11.683 4.655 1.00 97.25 114 LYS A CA 1
ATOM 872 C C . LYS A 1 114 ? -10.183 11.649 5.924 1.00 97.25 114 LYS A C 1
ATOM 874 O O . LYS A 1 114 ? -9.968 12.471 6.813 1.00 97.25 114 LYS A O 1
ATOM 879 N N . LYS A 1 115 ? -11.145 10.723 6.015 1.00 97.06 115 LYS A N 1
ATOM 880 C CA . LYS A 1 115 ? -11.984 10.551 7.212 1.00 97.06 115 LYS A CA 1
ATOM 881 C C . LYS A 1 115 ? -11.153 10.043 8.393 1.00 97.06 115 LYS A C 1
ATOM 883 O O . LYS A 1 115 ? -11.168 10.673 9.444 1.00 97.06 115 LYS A O 1
ATOM 888 N N . LEU A 1 116 ? -10.361 8.990 8.189 1.00 96.62 116 LEU A N 1
ATOM 889 C CA . LEU A 1 116 ? -9.501 8.413 9.225 1.00 96.62 116 LEU A CA 1
ATOM 890 C C . LEU A 1 116 ? -8.476 9.416 9.756 1.00 96.62 116 LEU A C 1
ATOM 892 O O . LEU A 1 116 ? -8.281 9.499 10.966 1.00 96.62 116 LEU A O 1
ATOM 896 N N . LYS A 1 117 ? -7.858 10.225 8.885 1.00 95.19 117 LYS A N 1
ATOM 897 C CA . LYS A 1 117 ? -6.901 11.255 9.315 1.00 95.19 117 LYS A CA 1
ATOM 898 C C . LYS A 1 117 ? -7.523 12.267 10.269 1.00 95.19 117 LYS A C 1
ATOM 900 O O . LYS A 1 117 ? -6.887 12.601 11.256 1.00 95.19 117 LYS A O 1
ATOM 905 N N . LYS A 1 118 ? -8.761 12.708 10.027 1.00 93.38 118 LYS A N 1
ATOM 906 C CA . LYS A 1 118 ? -9.456 13.637 10.936 1.00 93.38 118 LYS A CA 1
ATOM 907 C C . LYS A 1 118 ? -9.667 13.047 12.331 1.00 93.38 118 LYS A C 1
ATOM 909 O O . LYS A 1 118 ? -9.649 13.793 13.300 1.00 93.38 118 LYS A O 1
ATOM 914 N N . THR A 1 119 ? -9.871 11.735 12.422 1.00 93.12 119 THR A N 1
ATOM 915 C CA . THR A 1 119 ? -10.071 11.035 13.696 1.00 93.12 119 THR A CA 1
ATOM 916 C C . THR A 1 119 ? -8.753 10.751 14.417 1.00 93.12 119 THR A C 1
ATOM 918 O O . THR A 1 119 ? -8.690 10.873 15.633 1.00 93.12 119 THR A O 1
ATOM 921 N N . LEU A 1 120 ? -7.705 10.360 13.685 1.00 92.44 120 LEU A N 1
ATOM 922 C CA . LEU A 1 120 ? -6.420 9.939 14.264 1.00 92.44 120 LEU A CA 1
ATOM 923 C C . LEU A 1 120 ? -5.465 11.107 14.539 1.00 92.44 120 LEU A C 1
ATOM 925 O O . LEU A 1 120 ? -4.677 11.059 15.475 1.00 92.44 120 LEU A O 1
ATOM 929 N N . ALA A 1 121 ? -5.525 12.150 13.716 1.00 88.50 121 ALA A N 1
ATOM 930 C CA . ALA A 1 121 ? -4.706 13.349 13.827 1.00 88.50 121 ALA A CA 1
ATOM 931 C C . ALA A 1 121 ? -5.599 14.575 13.578 1.00 88.50 121 ALA A C 1
ATOM 933 O O . ALA A 1 121 ? -5.570 15.149 12.482 1.00 88.50 121 ALA A O 1
ATOM 934 N N . PRO A 1 122 ? -6.453 14.944 14.555 1.00 81.38 122 PRO A N 1
ATOM 935 C CA . PRO A 1 122 ? -7.322 16.100 14.411 1.00 81.38 122 PRO A CA 1
ATOM 936 C C . PRO A 1 122 ? -6.477 17.355 14.144 1.00 81.38 122 PRO A C 1
ATOM 938 O O . PRO A 1 122 ? -5.414 17.520 14.750 1.00 81.38 122 PRO A O 1
ATOM 941 N N . PRO A 1 123 ? -6.905 18.230 13.215 1.00 76.50 123 PRO A N 1
ATOM 942 C CA . PRO A 1 123 ? -6.175 19.456 12.926 1.00 76.50 123 PRO A CA 1
ATOM 943 C C . PRO A 1 123 ? -6.090 20.319 14.186 1.00 76.50 123 PRO A C 1
ATOM 945 O O . PRO A 1 123 ? -7.045 20.373 14.964 1.00 76.50 123 PRO A O 1
ATOM 948 N N . ALA A 1 124 ? -4.960 21.005 14.365 1.00 76.88 124 ALA A N 1
ATOM 949 C CA . ALA A 1 124 ? -4.811 21.967 15.448 1.00 76.88 124 ALA A CA 1
ATOM 950 C C . ALA A 1 124 ? -5.962 22.996 15.401 1.00 76.88 124 ALA A C 1
ATOM 952 O O . ALA A 1 124 ? -6.399 23.368 14.300 1.00 76.88 124 ALA A O 1
ATOM 953 N N . PRO A 1 125 ? -6.468 23.454 16.563 1.00 77.50 125 PRO A N 1
ATOM 954 C CA . PRO A 1 125 ? -7.461 24.517 16.614 1.00 77.50 125 PRO A CA 1
ATOM 955 C C . PRO A 1 125 ? -6.992 25.710 15.780 1.00 77.50 125 PRO A C 1
ATOM 957 O O . PRO A 1 125 ? -5.822 26.092 15.831 1.00 77.50 125 PRO A O 1
ATOM 960 N N . ARG A 1 126 ? -7.893 26.291 14.982 1.00 77.88 126 ARG A N 1
ATOM 961 C CA . ARG A 1 126 ? -7.559 27.499 14.221 1.00 77.88 126 ARG A CA 1
ATOM 962 C C . ARG A 1 126 ? -7.261 28.614 15.220 1.00 77.88 126 ARG A C 1
ATOM 964 O O . ARG A 1 126 ? -8.103 28.888 16.073 1.00 77.88 126 ARG A O 1
ATOM 971 N N . ALA A 1 127 ? -6.093 29.243 15.105 1.00 75.94 127 ALA A N 1
ATOM 972 C CA . ALA A 1 127 ? -5.798 30.444 15.875 1.00 75.94 127 ALA A CA 1
ATOM 973 C C . ALA A 1 127 ? -6.867 31.513 15.565 1.00 75.94 127 ALA A C 1
ATOM 975 O O . ALA A 1 127 ? -7.270 31.635 14.399 1.00 75.94 127 ALA A O 1
ATOM 976 N N . PRO A 1 128 ? -7.366 32.247 16.576 1.00 76.81 128 PRO A N 1
ATOM 977 C CA . PRO A 1 128 ? -8.316 33.324 16.342 1.00 76.81 128 PRO A CA 1
ATOM 978 C C . PRO A 1 128 ? -7.696 34.349 15.388 1.00 76.81 128 PRO A C 1
ATOM 980 O O . PRO A 1 128 ? -6.514 34.678 15.495 1.00 76.81 128 PRO A O 1
ATOM 983 N N . LYS A 1 129 ? -8.486 34.823 14.418 1.00 73.06 129 LYS A N 1
ATOM 984 C CA . LYS A 1 129 ? -8.051 35.908 13.535 1.00 73.06 129 LYS A CA 1
ATOM 985 C C . LYS A 1 129 ? -7.884 37.160 14.396 1.00 73.06 129 LYS A C 1
ATOM 987 O O . LYS A 1 129 ? -8.835 37.545 15.069 1.00 73.06 129 LYS A O 1
ATOM 992 N N . ALA A 1 130 ? -6.699 37.764 14.384 1.00 73.00 130 ALA A N 1
ATOM 993 C CA . ALA A 1 130 ? -6.545 39.122 14.890 1.00 73.00 130 ALA A CA 1
ATOM 994 C C . ALA A 1 130 ? -7.407 40.042 14.008 1.00 73.00 130 ALA A C 1
ATOM 996 O O . ALA A 1 130 ? -7.307 39.971 12.780 1.00 73.00 130 ALA A O 1
ATOM 997 N N . HIS A 1 131 ? -8.307 40.790 14.643 1.00 62.34 131 HIS A N 1
ATOM 998 C CA . HIS A 1 131 ? -9.111 41.836 14.018 1.00 62.34 131 HIS A CA 1
ATOM 999 C C . HIS A 1 131 ? -8.361 43.161 14.072 1.00 62.34 131 HIS A C 1
ATOM 1001 O O . HIS A 1 131 ? -7.691 43.394 15.103 1.00 62.34 131 HIS A O 1
#

Secondary structure (DSSP, 8-state):
--HHHHHHHHHTTHHHHHHHTTT--HHHHHHTT--HHHHHHHHHHHHHHTS--S-HHHHHHHHHHHHHTT--HHHHHHHHHHHTT--SHHHHHHHHHHHHT--S-HHHHHHHHHHHHHHHSPPPPPPPPP-

Foldseek 3Di:
DDPVVVVVVQQLAALVLLVVCLPPQLVRCVVVVDDSVLSLLSNLLSCQQPDDDPCVVLSVLLSVLLNVQSHGSNLSSCLSVLLVPQDDPVLSSVSSNVLSNDHDDSVSSVVVSVVSCCVRPNDDPDDDDDD